Protein AF-A0A956L2M7-F1 (afdb_monomer_lite)

Sequence (174 aa):
MHIAIDSEIGPLQRVLVHRPGEEIVRMTQHDLDRMLFDDILAPDETTAEHDLMTEIMREAGAQVLALFPLLHEALEAAPLAARRALVERVCDQAGASGLTDRLIEWPADRLTAGLVTGVRWDELPAMPATLARLRADHEEQRRFAVPPVPNLMFMRDPCISVFDSVLVGGMATL

pLDDT: mean 88.73, std 9.99, range [49.75, 98.38]

Structure (mmCIF, N/CA/C/O backbone):
data_AF-A0A956L2M7-F1
#
_entry.id   AF-A0A956L2M7-F1
#
loop_
_atom_site.group_PDB
_atom_site.id
_atom_site.type_symbol
_atom_site.label_atom_id
_atom_site.label_alt_id
_atom_site.label_comp_id
_atom_site.label_asym_id
_atom_site.label_entity_id
_atom_site.label_seq_id
_atom_site.pdbx_PDB_ins_code
_atom_site.Cartn_x
_atom_site.Cartn_y
_atom_site.Cartn_z
_atom_site.occupancy
_atom_site.B_iso_or_equiv
_atom_site.auth_seq_id
_atom_site.auth_comp_id
_atom_site.auth_asym_id
_atom_site.auth_atom_id
_atom_site.pdbx_PDB_model_num
ATOM 1 N N . MET A 1 1 ? -1.975 -13.022 14.933 1.00 58.12 1 MET A N 1
ATOM 2 C CA . MET A 1 1 ? -2.679 -11.729 15.068 1.00 58.12 1 MET A CA 1
ATOM 3 C C . MET A 1 1 ? -4.160 -12.045 15.210 1.00 58.12 1 MET A C 1
ATOM 5 O O . MET A 1 1 ? -4.634 -12.864 14.439 1.00 58.12 1 MET A O 1
ATOM 9 N N . HIS A 1 2 ? -4.847 -11.512 16.220 1.00 80.50 2 HIS A N 1
ATOM 10 C CA . HIS A 1 2 ? -6.287 -11.730 16.415 1.00 80.50 2 HIS A CA 1
ATOM 11 C C . HIS A 1 2 ? -7.029 -10.497 15.894 1.00 80.50 2 HIS A C 1
ATOM 13 O O . HIS A 1 2 ? -6.824 -9.403 16.429 1.00 80.50 2 HIS A O 1
ATOM 19 N N . ILE A 1 3 ? -7.817 -10.669 14.835 1.00 88.81 3 ILE A N 1
ATOM 20 C CA . ILE A 1 3 ? -8.707 -9.640 14.285 1.00 88.81 3 ILE A CA 1
ATOM 21 C C . ILE A 1 3 ? -10.070 -9.840 14.946 1.00 88.81 3 ILE A C 1
ATOM 23 O O . ILE A 1 3 ? -10.464 -10.973 15.198 1.00 88.81 3 ILE A O 1
ATOM 27 N N . ALA A 1 4 ? -10.728 -8.749 15.325 1.00 92.50 4 ALA A N 1
ATOM 28 C CA . ALA A 1 4 ? -12.042 -8.778 15.956 1.00 92.50 4 ALA A CA 1
ATOM 29 C C . ALA A 1 4 ? -12.759 -7.458 15.663 1.00 92.50 4 ALA A C 1
ATOM 31 O O . ALA A 1 4 ? -12.439 -6.439 16.273 1.00 92.50 4 ALA A O 1
ATOM 32 N N . ILE A 1 5 ? -13.684 -7.482 14.707 1.00 93.50 5 ILE A N 1
ATOM 33 C CA . ILE A 1 5 ? -14.565 -6.361 14.367 1.00 93.50 5 ILE A CA 1
ATOM 34 C C . ILE A 1 5 ? -16.010 -6.838 14.497 1.00 93.50 5 ILE A C 1
ATOM 36 O O . ILE A 1 5 ? -16.566 -7.453 13.590 1.00 93.50 5 ILE A O 1
ATOM 40 N N . ASP A 1 6 ? -16.598 -6.592 15.660 1.00 93.06 6 ASP A N 1
ATOM 41 C CA . ASP A 1 6 ? -17.961 -6.979 16.034 1.00 93.06 6 ASP A CA 1
ATOM 42 C C . ASP A 1 6 ? -18.982 -5.840 15.873 1.00 93.06 6 ASP A C 1
ATOM 44 O O . ASP A 1 6 ? -20.188 -6.064 15.992 1.00 93.06 6 ASP A O 1
ATOM 48 N N . SER A 1 7 ? -18.514 -4.622 15.585 1.00 94.12 7 SER A N 1
ATOM 49 C CA . SER A 1 7 ? -19.333 -3.420 15.444 1.00 94.12 7 SER A CA 1
ATOM 50 C C . SER A 1 7 ? -18.672 -2.387 14.525 1.00 94.12 7 SER A C 1
ATOM 52 O O . SER A 1 7 ? -17.455 -2.234 14.533 1.00 94.12 7 SER A O 1
ATOM 54 N N . GLU A 1 8 ? -19.486 -1.629 13.784 1.00 94.69 8 GLU A N 1
ATOM 55 C CA . GLU A 1 8 ? -19.055 -0.462 12.984 1.00 94.69 8 GLU A CA 1
ATOM 56 C C . GLU A 1 8 ? -19.113 0.857 13.784 1.00 94.69 8 GLU A C 1
ATOM 58 O O . GLU A 1 8 ? -18.698 1.901 13.293 1.00 94.69 8 GLU A O 1
ATOM 63 N N . ILE A 1 9 ? -19.649 0.833 15.012 1.00 95.50 9 ILE A N 1
ATOM 64 C CA . ILE A 1 9 ? -19.836 2.028 15.864 1.00 95.50 9 ILE A CA 1
ATOM 65 C C . ILE A 1 9 ? -19.171 1.906 17.240 1.00 95.50 9 ILE A C 1
ATOM 67 O O . ILE A 1 9 ? -19.257 2.820 18.060 1.00 95.50 9 ILE A O 1
ATOM 71 N N . GLY A 1 10 ? -18.569 0.752 17.532 1.00 94.56 10 GLY A N 1
ATOM 72 C CA . GLY A 1 10 ? -17.857 0.523 18.783 1.00 94.56 10 GLY A CA 1
ATOM 73 C C . GLY A 1 10 ? -16.572 1.357 18.871 1.00 94.56 10 GLY A C 1
ATOM 74 O O . GLY A 1 10 ? -16.080 1.842 17.852 1.00 94.56 10 GLY A O 1
ATOM 75 N N . PRO A 1 11 ? -15.994 1.515 20.075 1.00 95.06 11 PRO A N 1
ATOM 76 C CA . PRO A 1 11 ? -14.712 2.192 20.233 1.00 95.06 11 PRO A CA 1
ATOM 77 C C . PRO A 1 11 ? -13.619 1.526 19.386 1.00 95.06 11 PRO A C 1
ATOM 79 O O . PRO A 1 11 ? -13.313 0.344 19.559 1.00 95.06 11 PRO A O 1
ATOM 82 N N . LEU A 1 12 ? -13.020 2.297 18.481 1.00 95.56 12 LEU A N 1
ATOM 83 C CA . LEU A 1 12 ? -11.976 1.823 17.581 1.00 95.56 12 LEU A CA 1
ATOM 84 C C . LEU A 1 12 ? -10.678 1.567 18.357 1.00 95.56 12 LEU A C 1
ATOM 86 O O . LEU A 1 12 ? -10.091 2.485 18.919 1.00 95.56 12 LEU A O 1
ATOM 90 N N . GLN A 1 13 ? -10.210 0.317 18.371 1.00 95.75 13 GLN A N 1
ATOM 91 C CA . GLN A 1 13 ? -8.965 -0.049 19.061 1.00 95.75 13 GLN A CA 1
ATOM 92 C C . GLN A 1 13 ? -7.740 0.028 18.150 1.00 95.75 13 GLN A C 1
ATOM 94 O O . GLN A 1 13 ? -6.674 0.471 18.572 1.00 95.75 13 GLN A O 1
ATOM 99 N N . ARG A 1 14 ? -7.872 -0.449 16.909 1.00 95.38 14 ARG A N 1
ATOM 100 C CA . ARG A 1 14 ? -6.799 -0.523 15.914 1.00 95.38 14 ARG A CA 1
ATOM 101 C C . ARG A 1 14 ? -7.355 -0.229 14.534 1.00 95.38 14 ARG A C 1
ATOM 103 O O . ARG A 1 14 ? -8.413 -0.745 14.190 1.00 95.38 14 ARG A O 1
ATOM 110 N N . VAL A 1 15 ? -6.613 0.534 13.743 1.00 95.50 15 VAL A N 1
ATOM 111 C CA . VAL A 1 15 ? -6.960 0.841 12.352 1.00 95.50 15 VAL A CA 1
ATOM 112 C C . VAL A 1 15 ? -5.725 0.750 11.476 1.00 95.50 15 VAL A C 1
ATOM 114 O O . VAL A 1 15 ? -4.643 1.160 11.887 1.00 95.50 15 VAL A O 1
ATOM 117 N N . LEU A 1 16 ? -5.884 0.178 10.285 1.00 95.56 16 LEU A N 1
ATOM 118 C CA . LEU A 1 16 ? -4.846 0.119 9.265 1.00 95.56 16 LEU A CA 1
ATOM 119 C C . LEU A 1 16 ? -5.107 1.217 8.236 1.00 95.56 16 LEU A C 1
ATOM 121 O O . LEU A 1 16 ? -6.184 1.261 7.646 1.00 95.56 16 LEU A O 1
ATOM 125 N N . VAL A 1 17 ? -4.121 2.080 8.021 1.00 96.75 17 VAL A N 1
ATOM 126 C CA . VAL A 1 17 ? -4.177 3.185 7.059 1.00 96.75 17 VAL A CA 1
ATOM 127 C C . VAL A 1 17 ? -2.959 3.146 6.143 1.00 96.75 17 VAL A C 1
ATOM 129 O O . VAL A 1 17 ? -1.908 2.616 6.509 1.00 96.75 17 VAL A O 1
ATOM 132 N N . HIS A 1 18 ? -3.077 3.729 4.957 1.00 95.69 18 HIS A N 1
ATOM 133 C CA . HIS A 1 18 ? -1.947 3.983 4.070 1.00 95.69 18 HIS A CA 1
ATOM 134 C C . HIS A 1 18 ? -1.808 5.487 3.898 1.00 95.69 18 HIS A C 1
ATOM 136 O O . HIS A 1 18 ? -2.764 6.148 3.503 1.00 95.69 18 HIS A O 1
ATOM 142 N N . ARG A 1 19 ? -0.621 6.011 4.212 1.00 94.94 19 ARG A N 1
ATOM 143 C CA . ARG A 1 19 ? -0.325 7.431 4.049 1.00 94.94 19 ARG A CA 1
ATOM 144 C C . ARG A 1 19 ? -0.034 7.701 2.569 1.00 94.94 19 ARG A C 1
ATOM 146 O O . ARG A 1 19 ? 0.931 7.119 2.074 1.00 94.94 19 ARG A O 1
ATOM 153 N N . PRO A 1 20 ? -0.809 8.577 1.907 1.00 92.69 20 PRO A N 1
ATOM 154 C CA . PRO A 1 20 ? -0.536 9.065 0.561 1.00 92.69 20 PRO A CA 1
ATOM 155 C C . PRO A 1 20 ? 0.926 9.457 0.340 1.00 92.69 20 PRO A C 1
ATOM 157 O O . PRO A 1 20 ? 1.543 10.098 1.198 1.00 92.69 20 PRO A O 1
ATOM 160 N N . GLY A 1 21 ? 1.472 9.085 -0.813 1.00 91.69 21 GLY A N 1
ATOM 161 C CA . GLY A 1 21 ? 2.851 9.370 -1.176 1.00 91.69 21 GLY A CA 1
ATOM 162 C C . GLY A 1 21 ? 3.085 9.498 -2.678 1.00 91.69 21 GLY A C 1
ATOM 163 O O . GLY A 1 21 ? 2.234 9.941 -3.451 1.00 91.69 21 GLY A O 1
ATOM 164 N N . GLU A 1 22 ? 4.292 9.120 -3.084 1.00 90.75 22 GLU A N 1
ATOM 165 C CA . GLU A 1 22 ? 4.805 9.241 -4.451 1.00 90.75 22 GLU A CA 1
ATOM 166 C C . GLU A 1 22 ? 3.933 8.507 -5.489 1.00 90.75 22 GLU A C 1
ATOM 168 O O . GLU A 1 22 ? 3.881 8.911 -6.648 1.00 90.75 22 GLU A O 1
ATOM 173 N N . GLU A 1 23 ? 3.203 7.463 -5.090 1.00 90.31 23 GLU A N 1
ATOM 174 C CA . GLU A 1 23 ? 2.235 6.763 -5.941 1.00 90.31 23 GLU A CA 1
ATOM 175 C C . GLU A 1 23 ? 1.139 7.680 -6.501 1.00 90.31 23 GLU A C 1
ATOM 177 O O . GLU A 1 23 ? 0.669 7.436 -7.610 1.00 90.31 23 GLU A O 1
ATOM 182 N N . ILE A 1 24 ? 0.778 8.747 -5.779 1.00 87.19 24 ILE A N 1
ATOM 183 C CA . ILE A 1 24 ? -0.196 9.750 -6.226 1.00 87.19 24 ILE A CA 1
ATOM 184 C C . ILE A 1 24 ? 0.473 10.766 -7.155 1.00 87.19 24 ILE A C 1
ATOM 186 O O . ILE A 1 24 ? -0.066 11.101 -8.205 1.00 87.19 24 ILE A O 1
ATOM 190 N N . VAL A 1 25 ? 1.688 11.210 -6.815 1.00 85.12 25 VAL A N 1
ATOM 191 C CA . VAL A 1 25 ? 2.479 12.161 -7.627 1.00 85.12 25 VAL A CA 1
ATOM 192 C C . VAL A 1 25 ? 2.777 11.598 -9.018 1.00 85.12 25 VAL A C 1
ATOM 194 O O . VAL A 1 25 ? 2.866 12.328 -10.004 1.00 85.12 25 VAL A O 1
ATOM 197 N N . ARG A 1 26 ? 2.931 10.276 -9.098 1.00 85.31 26 ARG A N 1
ATOM 198 C CA . ARG A 1 26 ? 3.230 9.533 -10.323 1.00 85.31 26 ARG A CA 1
ATOM 199 C C . ARG A 1 26 ? 2.032 9.352 -11.256 1.00 85.31 26 ARG A C 1
ATOM 201 O O . ARG A 1 26 ? 2.235 8.870 -12.373 1.00 85.31 26 ARG A O 1
ATOM 208 N N . MET A 1 27 ? 0.827 9.738 -10.837 1.00 77.94 27 MET A N 1
ATOM 209 C CA . MET A 1 27 ? -0.372 9.695 -11.671 1.00 77.94 27 MET A CA 1
ATOM 210 C C . MET A 1 27 ? -0.357 10.805 -12.725 1.00 77.94 27 MET A C 1
ATOM 212 O O . MET A 1 27 ? -0.013 11.956 -12.457 1.00 77.94 27 MET A O 1
ATOM 216 N N . THR A 1 28 ? -0.784 10.477 -13.939 1.00 74.00 28 THR A N 1
ATOM 217 C CA . THR A 1 28 ? -1.085 11.461 -14.983 1.00 74.00 28 THR A CA 1
ATOM 218 C C . THR A 1 28 ? -2.591 11.694 -15.089 1.00 74.00 28 THR A C 1
ATOM 220 O O . THR A 1 28 ? -3.390 10.905 -14.593 1.00 74.00 28 THR A O 1
ATOM 223 N N . GLN A 1 29 ? -3.015 12.737 -15.812 1.00 70.19 29 GLN A N 1
ATOM 224 C CA . GLN A 1 29 ? -4.444 12.972 -16.073 1.00 70.19 29 GLN A CA 1
ATOM 225 C C . GLN A 1 29 ? -5.147 11.794 -16.761 1.00 70.19 29 GLN A C 1
ATOM 227 O O . GLN A 1 29 ? -6.324 11.566 -16.521 1.00 70.19 29 GLN A O 1
ATOM 232 N N . HIS A 1 30 ? -4.437 11.028 -17.596 1.00 70.25 30 HIS A N 1
ATOM 233 C CA . HIS A 1 30 ? -5.006 9.832 -18.228 1.00 70.25 30 HIS A CA 1
ATOM 234 C C . HIS A 1 30 ? -5.181 8.670 -17.241 1.00 70.25 30 HIS A C 1
ATOM 236 O O . HIS A 1 30 ? -5.974 7.764 -17.498 1.00 70.25 30 HIS A O 1
ATOM 242 N N . ASP A 1 31 ? -4.433 8.684 -16.136 1.00 72.12 31 ASP A N 1
ATOM 243 C CA . ASP A 1 31 ? -4.516 7.661 -15.101 1.00 72.12 31 ASP A CA 1
ATOM 244 C C . ASP A 1 31 ? -5.690 7.923 -14.146 1.00 72.12 31 ASP A C 1
ATOM 246 O O . ASP A 1 31 ? -6.265 6.962 -13.651 1.00 72.12 31 ASP A O 1
ATOM 250 N N . LEU A 1 32 ? -6.113 9.182 -13.954 1.00 73.44 32 LEU A N 1
ATOM 251 C CA . LEU A 1 32 ? -7.230 9.561 -13.067 1.00 73.44 32 LEU A CA 1
ATOM 252 C C . LEU A 1 32 ? -8.532 8.824 -13.401 1.00 73.44 32 LEU A C 1
ATOM 254 O O . LEU A 1 32 ? -9.085 8.147 -12.536 1.00 73.44 32 LEU A O 1
ATOM 258 N N . ASP A 1 33 ? -8.961 8.878 -14.669 1.00 69.25 33 ASP A N 1
ATOM 259 C CA . ASP A 1 33 ? -10.191 8.222 -15.139 1.00 69.25 33 ASP A CA 1
ATOM 260 C C . ASP A 1 33 ? -10.155 6.704 -14.900 1.00 69.25 33 ASP A C 1
ATOM 262 O O . ASP A 1 33 ? -11.172 6.079 -14.597 1.00 69.25 33 ASP A O 1
ATOM 266 N N . ARG A 1 34 ? -8.972 6.090 -15.033 1.00 69.38 34 ARG A N 1
ATOM 267 C CA . ARG A 1 34 ? -8.779 4.650 -14.799 1.00 69.38 34 ARG A CA 1
ATOM 268 C C . ARG A 1 34 ? -8.701 4.305 -13.317 1.00 69.38 34 ARG A C 1
ATOM 270 O O . ARG A 1 34 ? -9.129 3.224 -12.923 1.00 69.38 34 ARG A O 1
ATOM 277 N N . MET A 1 35 ? -8.143 5.204 -12.516 1.00 68.25 35 MET A N 1
ATOM 278 C CA . MET A 1 35 ? -7.898 5.025 -11.086 1.00 68.25 35 MET A CA 1
ATOM 279 C C . MET A 1 35 ? -9.050 5.552 -10.221 1.00 68.25 35 MET A C 1
ATOM 281 O O . MET A 1 35 ? -8.965 5.488 -8.997 1.00 68.25 35 MET A O 1
ATOM 285 N N . LEU A 1 36 ? -10.151 5.995 -10.842 1.00 75.81 36 LEU A N 1
ATOM 286 C CA . LEU A 1 36 ? -11.368 6.463 -10.171 1.00 75.81 36 LEU A CA 1
ATOM 287 C C . LEU A 1 36 ? -11.123 7.698 -9.285 1.00 75.81 36 LEU A C 1
ATOM 289 O O . LEU A 1 36 ? -11.739 7.837 -8.230 1.00 75.81 36 LEU A O 1
ATOM 293 N N . PHE A 1 37 ? -10.212 8.577 -9.708 1.00 76.06 37 PHE A N 1
ATOM 294 C CA . PHE A 1 37 ? -9.993 9.879 -9.078 1.00 76.06 37 PHE A CA 1
ATOM 295 C C . PHE A 1 37 ? -10.712 10.971 -9.869 1.00 76.06 37 PHE A C 1
ATOM 297 O O . PHE A 1 37 ? -10.559 11.052 -11.086 1.00 76.06 37 PHE A O 1
ATOM 304 N N . ASP A 1 38 ? -11.449 11.833 -9.166 1.00 76.00 38 ASP A N 1
ATOM 305 C CA . ASP A 1 38 ? -12.181 12.949 -9.779 1.00 76.00 38 ASP A CA 1
ATOM 306 C C . ASP A 1 38 ? -11.262 14.121 -10.174 1.00 76.00 38 ASP A C 1
ATOM 308 O O . ASP A 1 38 ? -11.588 14.880 -11.086 1.00 76.00 38 ASP A O 1
ATOM 312 N N . ASP A 1 39 ? -10.119 14.284 -9.496 1.00 77.88 39 ASP A N 1
ATOM 313 C CA . ASP A 1 39 ? -9.134 15.335 -9.778 1.00 77.88 39 ASP A CA 1
ATOM 314 C C . ASP A 1 39 ? -7.719 14.919 -9.333 1.00 77.88 39 ASP A C 1
ATOM 316 O O . ASP A 1 39 ? -7.540 13.972 -8.559 1.00 77.88 39 ASP A O 1
ATOM 320 N N . ILE A 1 40 ? -6.702 15.641 -9.812 1.00 76.62 40 ILE A N 1
ATOM 321 C CA . ILE A 1 40 ? -5.327 15.509 -9.326 1.00 76.62 40 ILE A CA 1
ATOM 322 C C . ILE A 1 40 ? -5.271 16.005 -7.887 1.00 76.62 40 ILE A C 1
ATOM 324 O O . ILE A 1 40 ? -5.588 17.154 -7.582 1.00 76.62 40 ILE A O 1
ATOM 328 N N . LEU A 1 41 ? -4.782 15.140 -7.009 1.00 80.88 41 LEU A N 1
ATOM 329 C CA . LEU A 1 41 ? -4.539 15.490 -5.624 1.00 80.88 41 LEU A CA 1
ATOM 330 C C . LEU A 1 41 ? -3.278 16.340 -5.482 1.00 80.88 41 LEU A C 1
ATOM 332 O O . LEU A 1 41 ? -2.229 16.030 -6.051 1.00 80.88 41 LEU A O 1
ATOM 336 N N . ALA A 1 42 ? -3.376 17.394 -4.675 1.00 86.25 42 ALA A N 1
ATOM 337 C CA . ALA A 1 42 ? -2.226 18.180 -4.263 1.00 86.25 42 ALA A CA 1
ATOM 338 C C . ALA A 1 42 ? -1.474 17.393 -3.163 1.00 86.25 42 ALA A C 1
ATOM 340 O O . ALA A 1 42 ? -2.059 17.133 -2.104 1.00 86.25 42 ALA A O 1
ATOM 341 N N . PRO A 1 43 ? -0.237 16.911 -3.411 1.00 84.12 43 PRO A N 1
ATOM 342 C CA . PRO A 1 43 ? 0.385 15.895 -2.556 1.00 84.12 43 PRO A CA 1
ATOM 343 C C . PRO A 1 43 ? 0.640 16.366 -1.124 1.00 84.12 43 PRO A C 1
ATOM 345 O O . PRO A 1 43 ? 0.432 15.597 -0.183 1.00 84.12 43 PRO A O 1
ATOM 348 N N . ASP A 1 44 ? 1.057 17.621 -0.955 1.00 88.06 44 ASP A N 1
ATOM 349 C CA . ASP A 1 44 ? 1.383 18.197 0.350 1.00 88.06 44 ASP A CA 1
ATOM 350 C C . ASP A 1 44 ? 0.118 18.368 1.200 1.00 88.06 44 ASP A C 1
ATOM 352 O O . ASP A 1 44 ? 0.085 17.960 2.362 1.00 88.06 44 ASP A O 1
ATOM 356 N N . GLU A 1 45 ? -0.953 18.894 0.605 1.00 90.94 45 GLU A N 1
ATOM 357 C CA . GLU A 1 45 ? -2.254 19.060 1.247 1.00 90.94 45 GLU A CA 1
ATOM 358 C C . GLU A 1 45 ? -2.875 17.706 1.600 1.00 90.94 45 GLU A C 1
ATOM 360 O O . GLU A 1 45 ? -3.273 17.491 2.742 1.00 90.94 45 GLU A O 1
ATOM 365 N N . THR A 1 46 ? -2.872 16.757 0.660 1.00 90.38 46 THR A N 1
ATOM 366 C CA . THR A 1 46 ? -3.410 15.399 0.870 1.00 90.38 46 THR A CA 1
ATOM 367 C C . THR A 1 46 ? -2.693 14.699 2.020 1.00 90.38 46 THR A C 1
ATOM 369 O O . THR A 1 46 ? -3.302 14.038 2.864 1.00 90.38 46 THR A O 1
ATOM 372 N N . THR A 1 47 ? -1.374 14.865 2.076 1.00 91.81 47 THR A N 1
ATOM 373 C CA . THR A 1 47 ? -0.545 14.320 3.142 1.00 91.81 47 THR A CA 1
ATOM 374 C C . THR A 1 47 ? -0.864 14.970 4.488 1.00 91.81 47 THR A C 1
ATOM 376 O O . THR A 1 47 ? -1.020 14.264 5.485 1.00 91.81 47 THR A O 1
ATOM 379 N N . ALA A 1 48 ? -0.998 16.297 4.525 1.00 94.69 48 ALA A N 1
ATOM 380 C CA . ALA A 1 48 ? -1.329 17.032 5.741 1.00 94.69 48 ALA A CA 1
ATOM 381 C C . ALA A 1 48 ? -2.721 16.663 6.283 1.00 94.69 48 ALA A C 1
ATOM 383 O O . ALA A 1 48 ? -2.882 16.471 7.489 1.00 94.69 48 ALA A O 1
ATOM 384 N N . GLU A 1 49 ? -3.715 16.511 5.406 1.00 95.62 49 GLU A N 1
ATOM 385 C CA . GLU A 1 49 ? -5.067 16.080 5.773 1.00 95.62 49 GLU A CA 1
ATOM 386 C C . GLU A 1 49 ? -5.084 14.647 6.313 1.00 95.62 49 GLU A C 1
ATOM 388 O O . GLU A 1 49 ? -5.706 14.380 7.345 1.00 95.62 49 GLU A O 1
ATOM 393 N N . HIS A 1 50 ? -4.356 13.729 5.669 1.00 96.12 50 HIS A N 1
ATOM 394 C CA . HIS A 1 50 ? -4.202 12.366 6.170 1.00 96.12 50 HIS A CA 1
ATOM 395 C C . HIS A 1 50 ? -3.524 12.351 7.549 1.00 96.12 50 HIS A C 1
ATOM 397 O O . HIS A 1 50 ? -3.979 11.656 8.460 1.00 96.12 50 HIS A O 1
ATOM 403 N N . ASP A 1 51 ? -2.452 13.123 7.733 1.00 96.94 51 ASP A N 1
ATOM 404 C CA . ASP A 1 51 ? -1.743 13.195 9.010 1.00 96.94 51 ASP A CA 1
ATOM 405 C C . ASP A 1 51 ? -2.669 13.724 10.120 1.00 96.94 51 ASP A C 1
ATOM 407 O O . ASP A 1 51 ? -2.757 13.091 11.177 1.00 96.94 51 ASP A O 1
ATOM 411 N N . LEU A 1 52 ? -3.457 14.772 9.846 1.00 98.25 52 LEU A N 1
ATOM 412 C CA . LEU A 1 52 ? -4.485 15.285 10.760 1.00 98.25 52 LEU A CA 1
ATOM 413 C C . LEU A 1 52 ? -5.545 14.225 11.101 1.00 98.25 52 LEU A C 1
ATOM 415 O O . LEU A 1 52 ? -5.859 14.027 12.274 1.00 98.25 52 LEU A O 1
ATOM 419 N N . MET A 1 53 ? -6.073 13.511 10.102 1.00 97.69 53 MET A N 1
ATOM 420 C CA . MET A 1 53 ? -7.032 12.421 10.313 1.00 97.69 53 MET A CA 1
ATOM 421 C C . MET A 1 53 ? -6.456 11.348 11.246 1.00 97.69 53 MET A C 1
ATOM 423 O O . MET A 1 53 ? -7.128 10.917 12.187 1.00 97.69 53 MET A O 1
ATOM 427 N N . THR A 1 54 ? -5.215 10.910 11.008 1.00 98.00 54 THR A N 1
ATOM 428 C CA . THR A 1 54 ? -4.591 9.890 11.861 1.00 98.00 54 THR A CA 1
ATOM 429 C C . THR A 1 54 ? -4.334 10.389 13.273 1.00 98.00 54 THR A C 1
ATOM 431 O O . THR A 1 54 ? -4.444 9.602 14.211 1.00 98.00 54 THR A O 1
ATOM 434 N N . GLU A 1 55 ? -4.030 11.674 13.445 1.00 98.38 55 GLU A N 1
ATOM 435 C CA . GLU A 1 55 ? -3.838 12.252 14.770 1.00 98.38 55 GLU A CA 1
ATOM 436 C C . GLU A 1 55 ? -5.138 12.269 15.569 1.00 98.38 55 GLU A C 1
ATOM 438 O O . GLU A 1 55 ? -5.157 11.779 16.694 1.00 98.38 55 GLU A O 1
ATOM 443 N N . ILE A 1 56 ? -6.253 12.670 14.950 1.00 98.38 56 ILE A N 1
ATOM 444 C CA . ILE A 1 56 ? -7.585 12.605 15.572 1.00 98.38 56 ILE A CA 1
ATOM 445 C C . ILE A 1 56 ? -7.898 11.178 16.056 1.00 98.38 56 ILE A C 1
ATOM 447 O O . ILE A 1 56 ? -8.418 10.985 17.156 1.00 98.38 56 ILE A O 1
ATOM 451 N N . MET A 1 57 ? -7.560 10.154 15.264 1.00 97.94 57 MET A N 1
ATOM 452 C CA . MET A 1 57 ? -7.754 8.752 15.658 1.00 97.94 57 MET A CA 1
ATOM 453 C C . MET A 1 57 ? -6.870 8.348 16.849 1.00 97.94 57 MET A C 1
ATOM 455 O O . MET A 1 57 ? -7.342 7.646 17.747 1.00 97.94 57 MET A O 1
ATOM 459 N N . ARG A 1 58 ? -5.604 8.791 16.877 1.00 98.25 58 ARG A N 1
ATOM 460 C CA . ARG A 1 58 ? -4.682 8.532 17.998 1.00 98.25 58 ARG A CA 1
ATOM 461 C C . ARG A 1 58 ? -5.146 9.221 19.275 1.00 98.25 58 ARG A C 1
ATOM 463 O O . ARG A 1 58 ? -5.170 8.581 20.324 1.00 98.25 58 ARG A O 1
ATOM 470 N N . GLU A 1 59 ? -5.560 10.482 19.186 1.00 98.19 59 GLU A N 1
ATOM 471 C CA . GLU A 1 59 ? -6.108 11.252 20.308 1.00 98.19 59 GLU A CA 1
ATOM 472 C C . GLU A 1 59 ? -7.392 10.618 20.864 1.00 98.19 59 GLU A C 1
ATOM 474 O O . GLU A 1 59 ? -7.607 10.608 22.076 1.00 98.19 59 GLU A O 1
ATOM 479 N N . ALA A 1 60 ? -8.209 10.006 20.001 1.00 97.31 60 ALA A N 1
ATOM 480 C CA . ALA A 1 60 ? -9.377 9.222 20.400 1.00 97.31 60 ALA A CA 1
ATOM 481 C C . ALA A 1 60 ? -9.032 7.859 21.044 1.00 97.31 60 ALA A C 1
ATOM 483 O O . ALA A 1 60 ? -9.933 7.140 21.481 1.00 97.31 60 ALA A O 1
ATOM 484 N N . GLY A 1 61 ? -7.747 7.496 21.130 1.00 97.25 61 GLY A N 1
ATOM 485 C CA . GLY A 1 61 ? -7.252 6.285 21.789 1.00 97.25 61 GLY A CA 1
ATOM 486 C C . GLY A 1 61 ? -7.055 5.075 20.872 1.00 97.25 61 GLY A C 1
ATOM 487 O O . GLY A 1 61 ? -6.726 3.995 21.368 1.00 97.25 61 GLY A O 1
ATOM 488 N N . ALA A 1 62 ? -7.227 5.225 19.556 1.00 97.88 62 ALA A N 1
ATOM 489 C CA . ALA A 1 62 ? -6.993 4.144 18.606 1.00 97.88 62 ALA A CA 1
ATOM 490 C C . ALA A 1 62 ? -5.500 4.005 18.274 1.00 97.88 62 ALA A C 1
ATOM 492 O O . ALA A 1 62 ? -4.784 4.982 18.048 1.00 97.88 62 ALA A O 1
ATOM 493 N N . GLN A 1 63 ? -5.022 2.769 18.153 1.00 97.75 63 GLN A N 1
ATOM 494 C CA . GLN A 1 63 ? -3.710 2.496 17.580 1.00 97.75 63 GLN A CA 1
ATOM 495 C C . GLN A 1 63 ? -3.794 2.549 16.046 1.00 97.75 63 GLN A C 1
ATOM 497 O O . GLN A 1 63 ? -4.384 1.675 15.407 1.00 97.75 63 GLN A O 1
ATOM 502 N N . VAL A 1 64 ? -3.152 3.555 15.455 1.00 97.75 64 VAL A N 1
ATOM 503 C CA . VAL A 1 64 ? -3.046 3.708 13.998 1.00 97.75 64 VAL A CA 1
ATOM 504 C C . VAL A 1 64 ? -1.829 2.941 13.477 1.00 97.75 64 VAL A C 1
ATOM 506 O O . VAL A 1 64 ? -0.693 3.242 13.842 1.00 97.75 64 VAL A O 1
ATOM 509 N N . LEU A 1 65 ? -2.073 1.953 12.620 1.00 96.69 65 LEU A N 1
ATOM 510 C CA . LEU A 1 65 ? -1.074 1.128 11.948 1.00 96.69 65 LEU A CA 1
ATOM 511 C C . LEU A 1 65 ? -0.902 1.605 10.503 1.00 96.69 65 LEU A C 1
ATOM 513 O O . LEU A 1 65 ? -1.890 1.820 9.807 1.00 96.69 65 LEU A O 1
ATOM 517 N N . ALA A 1 66 ? 0.340 1.731 10.039 1.00 96.19 66 ALA A N 1
ATOM 518 C CA . ALA A 1 66 ? 0.640 2.136 8.668 1.00 96.19 66 ALA A CA 1
ATOM 519 C C . ALA A 1 66 ? 0.914 0.913 7.777 1.00 96.19 66 ALA A C 1
ATOM 521 O O . ALA A 1 66 ? 1.715 0.049 8.137 1.00 96.19 66 ALA A O 1
ATOM 522 N N . LEU A 1 67 ? 0.285 0.856 6.600 1.00 95.56 67 LEU A N 1
ATOM 523 C CA . LEU A 1 67 ? 0.434 -0.245 5.646 1.00 95.56 67 LEU A CA 1
ATOM 524 C C . LEU A 1 67 ? 1.871 -0.387 5.142 1.00 95.56 67 LEU A C 1
ATOM 526 O O . LEU A 1 67 ? 2.392 -1.496 5.119 1.00 95.56 67 LEU A O 1
ATOM 530 N N . PHE A 1 68 ? 2.510 0.712 4.738 1.00 95.62 68 PHE A N 1
ATOM 531 C CA . PHE A 1 68 ? 3.822 0.662 4.089 1.00 95.62 68 PHE A CA 1
ATOM 532 C C . PHE A 1 68 ? 4.910 0.015 4.976 1.00 95.62 68 PHE A C 1
ATOM 534 O O . PHE A 1 68 ? 5.553 -0.929 4.513 1.00 95.62 68 PHE A O 1
ATOM 541 N N . PRO A 1 69 ? 5.090 0.410 6.257 1.00 96.75 69 PRO A N 1
ATOM 542 C CA . PRO A 1 69 ? 6.012 -0.286 7.158 1.00 96.75 69 PRO A CA 1
ATOM 543 C C . PRO A 1 69 ? 5.645 -1.758 7.383 1.00 96.75 69 PRO A C 1
ATOM 545 O O . PRO A 1 69 ? 6.523 -2.614 7.372 1.00 96.75 69 PRO A O 1
ATOM 548 N N . LEU A 1 70 ? 4.354 -2.079 7.521 1.00 96.38 70 LEU A N 1
ATOM 549 C CA . LEU A 1 70 ? 3.910 -3.464 7.706 1.00 96.38 70 LEU A CA 1
ATOM 550 C C . LEU A 1 70 ? 4.174 -4.334 6.471 1.00 96.38 70 LEU A C 1
ATOM 552 O O . LEU A 1 70 ? 4.527 -5.503 6.609 1.00 96.38 70 LEU A O 1
ATOM 556 N N . LEU A 1 71 ? 4.027 -3.777 5.266 1.00 96.50 71 LEU A N 1
ATOM 557 C CA . LEU A 1 71 ? 4.378 -4.455 4.022 1.00 96.50 71 LEU A CA 1
ATOM 558 C C . LEU A 1 71 ? 5.882 -4.727 3.965 1.00 96.50 71 LEU A C 1
ATOM 560 O O . LEU A 1 71 ? 6.278 -5.842 3.632 1.00 96.50 71 LEU A O 1
ATOM 564 N N . HIS A 1 72 ? 6.707 -3.747 4.335 1.00 97.88 72 HIS A N 1
ATOM 565 C CA . HIS A 1 72 ? 8.154 -3.924 4.424 1.00 97.88 72 HIS A CA 1
ATOM 566 C C . HIS A 1 72 ? 8.534 -5.058 5.383 1.00 97.88 72 HIS A C 1
ATOM 568 O O . HIS A 1 72 ? 9.218 -6.002 4.986 1.00 97.88 72 HIS A O 1
ATOM 574 N N . GLU A 1 73 ? 8.033 -5.009 6.620 1.00 97.81 73 GLU A N 1
ATOM 575 C CA . GLU A 1 73 ? 8.265 -6.044 7.634 1.00 97.81 73 GLU A CA 1
ATOM 576 C C . GLU A 1 73 ? 7.805 -7.428 7.149 1.00 97.81 73 GLU A C 1
ATOM 578 O O . GLU A 1 73 ? 8.506 -8.427 7.328 1.00 97.81 73 GLU A O 1
ATOM 583 N N . ALA A 1 74 ? 6.651 -7.497 6.479 1.00 96.25 74 ALA A N 1
ATOM 584 C CA . ALA A 1 74 ? 6.143 -8.738 5.911 1.00 96.25 74 ALA A CA 1
ATOM 585 C C . ALA A 1 74 ? 7.046 -9.279 4.792 1.00 96.25 74 ALA A C 1
ATOM 587 O O . ALA A 1 74 ? 7.280 -10.485 4.736 1.00 96.25 74 ALA A O 1
ATOM 588 N N . LEU A 1 75 ? 7.572 -8.419 3.914 1.00 97.12 75 LEU A N 1
ATOM 589 C CA . LEU A 1 75 ? 8.469 -8.813 2.823 1.00 97.12 75 LEU A CA 1
ATOM 590 C C . LEU A 1 75 ? 9.854 -9.250 3.315 1.00 97.12 75 LEU A C 1
ATOM 592 O O . LEU A 1 75 ? 10.457 -10.132 2.696 1.00 97.12 75 LEU A O 1
ATOM 596 N N . GLU A 1 76 ? 10.350 -8.665 4.407 1.00 97.00 76 GLU A N 1
ATOM 597 C CA . GLU A 1 76 ? 11.583 -9.105 5.070 1.00 97.00 76 GLU A CA 1
ATOM 598 C C . GLU A 1 76 ? 11.417 -10.463 5.755 1.00 97.00 76 GLU A C 1
ATOM 600 O O . GLU A 1 76 ? 12.284 -11.329 5.629 1.00 97.00 76 GLU A O 1
ATOM 605 N N . ALA A 1 77 ? 10.303 -10.667 6.461 1.00 97.00 77 ALA A N 1
ATOM 606 C CA . ALA A 1 77 ? 10.051 -11.895 7.211 1.00 97.00 77 ALA A CA 1
ATOM 607 C C . ALA A 1 77 ? 9.567 -13.066 6.335 1.00 97.00 77 ALA A C 1
ATOM 609 O O . ALA A 1 77 ? 9.666 -14.229 6.740 1.00 97.00 77 ALA A O 1
ATOM 610 N N . ALA A 1 78 ? 9.009 -12.788 5.153 1.00 96.06 78 ALA A N 1
ATOM 611 C CA . ALA A 1 78 ? 8.420 -13.805 4.291 1.00 96.06 78 ALA A CA 1
ATOM 612 C C . ALA A 1 78 ? 9.468 -14.783 3.723 1.00 96.06 78 ALA A C 1
ATOM 614 O O . ALA A 1 78 ? 10.527 -14.370 3.244 1.00 96.06 78 ALA A O 1
ATOM 615 N N . PRO A 1 79 ? 9.150 -16.091 3.647 1.00 97.19 79 PRO A N 1
ATOM 616 C CA . PRO A 1 79 ? 9.951 -17.038 2.882 1.00 97.19 79 PRO A CA 1
ATOM 617 C C . PRO A 1 79 ? 10.078 -16.604 1.417 1.00 97.19 79 PRO A C 1
ATOM 619 O O . PRO A 1 79 ? 9.112 -16.121 0.819 1.00 97.19 79 PRO A O 1
ATOM 622 N N . LEU A 1 80 ? 11.234 -16.873 0.800 1.00 95.88 80 LEU A N 1
ATOM 623 C CA . LEU A 1 80 ? 11.513 -16.486 -0.590 1.00 95.88 80 LEU A CA 1
ATOM 624 C C . LEU A 1 80 ? 10.420 -16.940 -1.570 1.00 95.88 80 LEU A C 1
ATOM 626 O O . LEU A 1 80 ? 10.060 -16.187 -2.468 1.00 95.88 80 LEU A O 1
ATOM 630 N N . ALA A 1 81 ? 9.861 -18.139 -1.378 1.00 97.12 81 ALA A N 1
ATOM 631 C CA . ALA A 1 81 ? 8.784 -18.661 -2.219 1.00 97.12 81 ALA A CA 1
ATOM 632 C C . ALA A 1 81 ? 7.507 -17.800 -2.157 1.00 97.12 81 ALA A C 1
ATOM 634 O O . ALA A 1 81 ? 6.899 -17.537 -3.191 1.00 97.12 81 ALA A O 1
ATOM 635 N N . ALA A 1 82 ? 7.122 -17.315 -0.971 1.00 96.56 82 ALA A N 1
ATOM 636 C CA . ALA A 1 82 ? 5.952 -16.453 -0.805 1.00 96.56 82 ALA A CA 1
ATOM 637 C C . ALA A 1 82 ? 6.194 -15.059 -1.404 1.00 96.56 82 ALA A C 1
ATOM 639 O O . ALA A 1 82 ? 5.334 -14.528 -2.107 1.00 96.56 82 ALA A O 1
ATOM 640 N N . ARG A 1 83 ? 7.394 -14.500 -1.187 1.00 96.69 83 ARG A N 1
ATOM 641 C CA . ARG A 1 83 ? 7.803 -13.224 -1.788 1.00 96.69 83 ARG A CA 1
ATOM 642 C C . ARG A 1 83 ? 7.810 -13.306 -3.314 1.00 96.69 83 ARG A C 1
ATOM 644 O O . ARG A 1 83 ? 7.262 -12.432 -3.976 1.00 96.69 83 ARG A O 1
ATOM 651 N N . ARG A 1 84 ? 8.365 -14.387 -3.871 1.00 97.31 84 ARG A N 1
ATOM 652 C CA . ARG A 1 84 ? 8.368 -14.661 -5.313 1.00 97.31 84 ARG A CA 1
ATOM 653 C C . ARG A 1 84 ? 6.950 -14.769 -5.863 1.00 97.31 84 ARG A C 1
ATOM 655 O O . ARG A 1 84 ? 6.650 -14.074 -6.822 1.00 97.31 84 ARG A O 1
ATOM 662 N N . ALA A 1 85 ? 6.070 -15.535 -5.221 1.00 97.38 85 ALA A N 1
ATOM 663 C CA . ALA A 1 85 ? 4.683 -15.675 -5.664 1.00 97.38 85 ALA A CA 1
ATOM 664 C C . ALA A 1 85 ? 3.919 -14.335 -5.685 1.00 97.38 85 ALA A C 1
ATOM 666 O O . ALA A 1 85 ? 3.084 -14.106 -6.558 1.00 97.38 85 ALA A O 1
ATOM 667 N N . LEU A 1 86 ? 4.192 -13.425 -4.740 1.00 96.50 86 LEU A N 1
ATOM 668 C CA . LEU A 1 86 ? 3.639 -12.069 -4.784 1.00 96.50 86 LEU A CA 1
ATOM 669 C C . LEU A 1 86 ? 4.165 -11.291 -5.997 1.00 96.50 86 LEU A C 1
ATOM 671 O O . LEU A 1 86 ? 3.367 -10.753 -6.759 1.00 96.50 86 LEU A O 1
ATOM 675 N N . VAL A 1 87 ? 5.486 -11.258 -6.178 1.00 97.38 87 VAL A N 1
ATOM 676 C CA . VAL A 1 87 ? 6.134 -10.527 -7.276 1.00 97.38 87 VAL A CA 1
ATOM 677 C C . VAL A 1 87 ? 5.706 -11.066 -8.644 1.00 97.38 87 VAL A C 1
ATOM 679 O O . VAL A 1 87 ? 5.459 -10.275 -9.547 1.00 97.38 87 VAL A O 1
ATOM 682 N N . GLU A 1 88 ? 5.572 -12.386 -8.796 1.00 97.12 88 GLU A N 1
ATOM 683 C CA . GLU A 1 88 ? 5.040 -13.043 -10.000 1.00 97.12 88 GLU A CA 1
ATOM 684 C C . GLU A 1 88 ? 3.645 -12.535 -10.335 1.00 97.12 88 GLU A C 1
ATOM 686 O O . GLU A 1 88 ? 3.447 -11.999 -11.421 1.00 97.12 88 GLU A O 1
ATOM 691 N N . ARG A 1 89 ? 2.710 -12.586 -9.378 1.00 95.50 89 ARG A N 1
ATOM 692 C CA . ARG A 1 89 ? 1.342 -12.094 -9.602 1.00 95.50 89 ARG A CA 1
ATOM 693 C C . ARG A 1 89 ? 1.313 -10.627 -10.015 1.00 95.50 89 ARG A C 1
ATOM 695 O O . ARG A 1 89 ? 0.600 -10.285 -10.950 1.00 95.50 89 ARG A O 1
ATOM 702 N N . VAL A 1 90 ? 2.108 -9.780 -9.360 1.00 95.31 90 VAL A N 1
ATOM 703 C CA . VAL A 1 90 ? 2.182 -8.349 -9.689 1.00 95.31 90 VAL A CA 1
ATOM 704 C C . VAL A 1 90 ? 2.740 -8.133 -11.098 1.00 95.31 90 VAL A C 1
ATOM 706 O O . VAL A 1 90 ? 2.165 -7.374 -11.877 1.00 95.31 90 VAL A O 1
ATOM 709 N N . CYS A 1 91 ? 3.825 -8.823 -11.462 1.00 94.12 91 CYS A N 1
ATOM 710 C CA . CYS A 1 91 ? 4.413 -8.725 -12.799 1.00 94.12 91 CYS A CA 1
ATOM 711 C C . CYS A 1 91 ? 3.458 -9.244 -13.882 1.00 94.12 91 CYS A C 1
ATOM 713 O O . CYS A 1 91 ? 3.350 -8.632 -14.944 1.00 94.12 91 CYS A O 1
ATOM 715 N N . ASP A 1 92 ? 2.751 -10.344 -13.621 1.00 93.25 92 ASP A N 1
ATOM 716 C CA . ASP A 1 92 ? 1.776 -10.921 -14.545 1.00 93.25 92 ASP A CA 1
ATOM 717 C C . ASP A 1 92 ? 0.591 -9.976 -14.769 1.00 93.25 92 ASP A C 1
ATOM 719 O O . ASP A 1 92 ? 0.224 -9.718 -15.917 1.00 93.25 92 ASP A O 1
ATOM 723 N N . GLN A 1 93 ? 0.039 -9.400 -13.694 1.00 90.12 93 GLN A N 1
ATOM 724 C CA . GLN A 1 93 ? -1.038 -8.406 -13.772 1.00 90.12 93 GLN A CA 1
ATOM 725 C C . GLN A 1 93 ? -0.607 -7.151 -14.539 1.00 90.12 93 GLN A C 1
ATOM 727 O O . GLN A 1 93 ? -1.386 -6.615 -15.322 1.00 90.12 93 GLN A O 1
ATOM 732 N N . ALA A 1 94 ? 0.648 -6.725 -14.385 1.00 89.12 94 ALA A N 1
ATOM 733 C CA . ALA A 1 94 ? 1.208 -5.603 -15.133 1.00 89.12 94 ALA A CA 1
ATOM 734 C C . ALA A 1 94 ? 1.557 -5.940 -16.601 1.00 89.12 94 ALA A C 1
ATOM 736 O O . ALA A 1 94 ? 1.966 -5.062 -17.362 1.00 89.12 94 ALA A O 1
ATOM 737 N N . GLY A 1 95 ? 1.434 -7.205 -17.028 1.00 89.12 95 GLY A N 1
ATOM 738 C CA . GLY A 1 95 ? 1.852 -7.650 -18.361 1.00 89.12 95 GLY A CA 1
ATOM 739 C C . GLY A 1 95 ? 3.375 -7.651 -18.561 1.00 89.12 95 GLY A C 1
ATOM 740 O O . GLY A 1 95 ? 3.853 -7.598 -19.697 1.00 89.12 95 GLY A O 1
ATOM 741 N N . ALA A 1 96 ? 4.136 -7.713 -17.467 1.00 89.00 96 ALA A N 1
ATOM 742 C CA . ALA A 1 96 ? 5.591 -7.635 -17.410 1.00 89.00 96 ALA A CA 1
ATOM 743 C C . ALA A 1 96 ? 6.214 -8.863 -16.715 1.00 89.00 96 ALA A C 1
ATOM 745 O O . ALA A 1 96 ? 7.203 -8.740 -15.996 1.00 89.00 96 ALA A O 1
ATOM 746 N N . SER A 1 97 ? 5.669 -10.060 -16.959 1.00 87.75 97 SER A N 1
ATOM 747 C CA . SER A 1 97 ? 6.084 -11.337 -16.340 1.00 87.75 97 SER A CA 1
ATOM 748 C C . SER A 1 97 ? 7.595 -11.619 -16.381 1.00 87.75 97 SER A C 1
ATOM 750 O O . SER A 1 97 ? 8.150 -12.234 -15.476 1.00 87.75 97 SER A O 1
ATOM 752 N N . GLY A 1 98 ? 8.307 -11.098 -17.385 1.00 87.31 98 GLY A N 1
ATOM 753 C CA . GLY A 1 98 ? 9.769 -11.187 -17.477 1.00 87.31 98 GLY A CA 1
ATOM 754 C C . GLY A 1 98 ? 10.551 -10.400 -16.412 1.00 87.31 98 GLY A C 1
ATOM 755 O O . GLY A 1 98 ? 11.778 -10.470 -16.407 1.00 87.31 98 GLY A O 1
ATOM 756 N N . LEU A 1 99 ? 9.887 -9.634 -15.538 1.00 91.31 99 LEU A N 1
ATOM 757 C CA . LEU A 1 99 ? 10.529 -8.841 -14.485 1.00 91.31 99 LEU A CA 1
ATOM 758 C C . LEU A 1 99 ? 10.638 -9.543 -13.138 1.00 91.31 99 LEU A C 1
ATOM 760 O O . LEU A 1 99 ? 11.402 -9.074 -12.294 1.00 91.31 99 LEU A O 1
ATOM 764 N N . THR A 1 100 ? 9.952 -10.665 -12.929 1.00 94.06 100 THR A 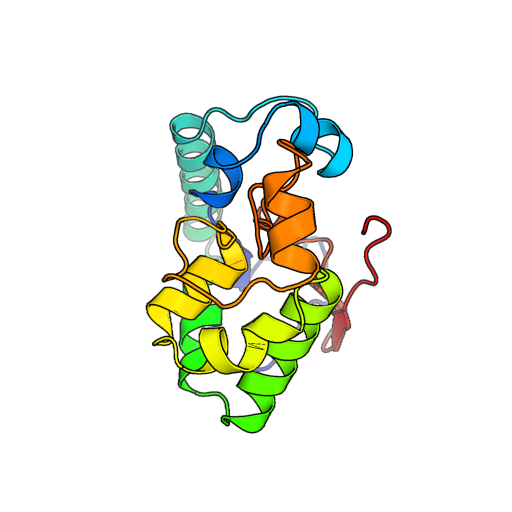N 1
ATOM 765 C CA . THR A 1 100 ? 9.930 -11.341 -11.629 1.00 94.06 100 THR A CA 1
ATOM 766 C C . THR A 1 100 ? 11.323 -11.615 -11.081 1.00 94.06 100 THR A C 1
ATOM 768 O O . THR A 1 100 ? 11.632 -11.214 -9.958 1.00 94.06 100 THR A O 1
ATOM 771 N N . ASP A 1 101 ? 12.167 -12.281 -11.873 1.00 92.62 101 ASP A N 1
ATOM 772 C CA . ASP A 1 101 ? 13.514 -12.677 -11.451 1.00 92.62 101 ASP A CA 1
ATOM 773 C C . ASP A 1 101 ? 14.384 -11.469 -11.118 1.00 92.62 101 ASP A C 1
ATOM 775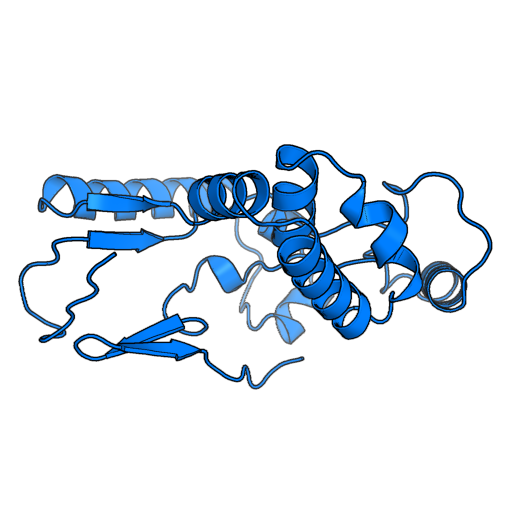 O O . ASP A 1 101 ? 15.306 -11.571 -10.317 1.00 92.62 101 ASP A O 1
ATOM 779 N N . ARG A 1 102 ? 14.058 -10.303 -11.679 1.00 91.12 102 ARG A N 1
ATOM 780 C CA . ARG A 1 102 ? 14.773 -9.068 -11.398 1.00 91.12 102 ARG A CA 1
ATOM 781 C C . ARG A 1 102 ? 14.283 -8.387 -10.129 1.00 91.12 102 ARG A C 1
ATOM 783 O O . ARG A 1 102 ? 15.099 -7.948 -9.324 1.00 91.12 102 ARG A O 1
ATOM 790 N N . LEU A 1 103 ? 12.968 -8.265 -9.961 1.00 94.56 103 LEU A N 1
ATOM 791 C CA . LEU A 1 103 ? 12.384 -7.585 -8.805 1.00 94.56 103 LEU A CA 1
ATOM 792 C C . LEU A 1 103 ? 12.585 -8.392 -7.518 1.00 94.56 103 LEU A C 1
ATOM 794 O O . LEU A 1 103 ? 12.755 -7.809 -6.453 1.00 94.56 103 LEU A O 1
ATOM 798 N N . ILE A 1 104 ? 12.634 -9.725 -7.595 1.00 96.00 104 ILE A N 1
ATOM 799 C CA . ILE A 1 104 ? 12.833 -10.574 -6.411 1.00 96.00 104 ILE A CA 1
ATOM 800 C C . ILE A 1 104 ? 14.241 -10.466 -5.798 1.00 96.00 104 ILE A C 1
ATOM 802 O O . ILE A 1 104 ? 14.423 -10.806 -4.623 1.00 96.00 104 ILE A O 1
ATOM 806 N N . GLU A 1 105 ? 15.217 -10.000 -6.585 1.00 94.25 105 GLU A N 1
ATOM 807 C CA . GLU A 1 105 ? 16.590 -9.701 -6.154 1.00 94.25 105 GLU A CA 1
ATOM 808 C C . GLU A 1 105 ? 16.703 -8.356 -5.425 1.00 94.25 105 GLU A C 1
ATOM 810 O O . GLU A 1 105 ? 17.742 -8.072 -4.826 1.00 94.25 105 GLU A O 1
ATOM 815 N N . TRP A 1 106 ? 15.674 -7.505 -5.483 1.00 95.50 106 TRP A N 1
ATOM 816 C CA . TRP A 1 106 ? 15.713 -6.216 -4.803 1.00 95.50 106 TRP A CA 1
ATOM 817 C C . TRP A 1 106 ? 15.697 -6.393 -3.282 1.00 95.50 106 TRP A C 1
ATOM 819 O O . TRP A 1 106 ? 15.031 -7.301 -2.770 1.00 95.50 106 TRP A O 1
ATOM 829 N N . PRO A 1 107 ? 16.404 -5.518 -2.543 1.00 95.56 107 PRO A N 1
ATOM 830 C CA . PRO A 1 107 ? 16.234 -5.461 -1.104 1.00 95.56 107 PRO A CA 1
ATOM 831 C C . PRO A 1 107 ? 14.805 -5.013 -0.752 1.00 95.56 107 PRO A C 1
ATOM 833 O O . PRO A 1 107 ? 14.090 -4.432 -1.578 1.00 95.56 107 PRO A O 1
ATOM 836 N N . ALA A 1 108 ? 14.352 -5.387 0.447 1.00 95.75 108 ALA A N 1
ATOM 837 C CA . ALA A 1 108 ? 12.945 -5.295 0.836 1.00 95.75 108 ALA A CA 1
ATOM 838 C C . ALA A 1 108 ? 12.419 -3.854 0.819 1.00 95.75 108 ALA A C 1
ATOM 840 O O . ALA A 1 108 ? 11.283 -3.636 0.409 1.00 95.75 108 ALA A O 1
ATOM 841 N N . ASP A 1 109 ? 13.250 -2.877 1.170 1.00 96.25 109 ASP A N 1
ATOM 842 C CA . ASP A 1 109 ? 12.975 -1.441 1.076 1.00 96.25 109 ASP A CA 1
ATOM 843 C C . ASP A 1 109 ? 12.589 -1.022 -0.349 1.00 96.25 10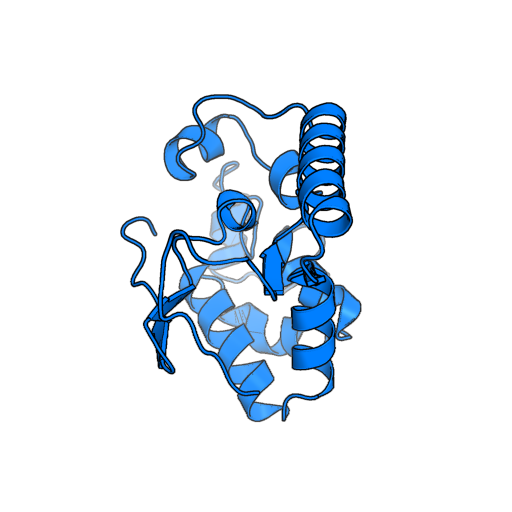9 ASP A C 1
ATOM 845 O O . ASP A 1 109 ? 11.507 -0.477 -0.583 1.00 96.25 109 ASP A O 1
ATOM 849 N N . ARG A 1 110 ? 13.435 -1.360 -1.325 1.00 96.25 110 ARG A N 1
ATOM 850 C CA . ARG A 1 110 ? 13.223 -1.035 -2.734 1.00 96.25 110 ARG A CA 1
ATOM 851 C C . ARG A 1 110 ? 12.046 -1.811 -3.311 1.00 96.25 110 ARG A C 1
ATOM 853 O O . ARG A 1 110 ? 11.294 -1.261 -4.113 1.00 96.25 110 ARG A O 1
ATOM 860 N N . LEU A 1 111 ? 11.881 -3.076 -2.923 1.00 97.00 111 LEU A N 1
ATOM 861 C CA . LEU A 1 111 ? 10.752 -3.889 -3.365 1.00 97.00 111 LEU A CA 1
ATOM 862 C C . LEU A 1 111 ? 9.427 -3.336 -2.829 1.00 97.00 111 LEU A C 1
ATOM 864 O O . LEU A 1 111 ? 8.488 -3.183 -3.600 1.00 97.00 111 LEU A O 1
ATOM 868 N N . THR A 1 112 ? 9.370 -2.975 -1.547 1.00 97.44 112 THR A N 1
ATOM 869 C CA . THR A 1 112 ? 8.192 -2.349 -0.924 1.00 97.44 112 THR A CA 1
ATOM 870 C C . THR A 1 112 ? 7.819 -1.068 -1.656 1.00 97.44 112 THR A C 1
ATOM 872 O O . THR A 1 112 ? 6.674 -0.918 -2.074 1.00 97.44 112 THR A O 1
ATOM 875 N N . ALA A 1 113 ? 8.797 -0.179 -1.872 1.00 96.62 113 ALA A N 1
ATOM 876 C CA . ALA A 1 113 ? 8.580 1.059 -2.608 1.00 96.62 113 ALA A CA 1
ATOM 877 C C . ALA A 1 113 ? 8.043 0.782 -4.018 1.00 96.62 113 ALA A C 1
ATOM 879 O O . ALA A 1 113 ? 6.985 1.289 -4.366 1.00 96.62 113 ALA A O 1
ATOM 880 N N . GLY A 1 114 ? 8.698 -0.089 -4.793 1.00 96.31 114 GLY A N 1
ATOM 881 C CA . GLY A 1 114 ? 8.282 -0.395 -6.165 1.00 96.31 114 GLY A CA 1
ATOM 882 C C . GLY A 1 114 ? 6.900 -1.047 -6.283 1.00 96.31 114 GLY A C 1
ATOM 883 O O . GLY A 1 114 ? 6.215 -0.827 -7.277 1.00 96.31 114 GLY A O 1
ATOM 884 N N . LEU A 1 115 ? 6.467 -1.821 -5.280 1.00 96.12 115 LEU A N 1
ATOM 885 C CA . LEU A 1 115 ? 5.127 -2.420 -5.249 1.00 96.12 115 LEU A CA 1
ATOM 886 C C . LEU A 1 115 ? 4.014 -1.406 -4.936 1.00 96.12 115 LEU A C 1
ATOM 888 O O . LEU A 1 115 ? 2.865 -1.660 -5.284 1.00 96.12 115 LEU A O 1
ATOM 892 N N . VAL A 1 116 ? 4.338 -0.285 -4.285 1.00 95.75 116 VAL A N 1
ATOM 893 C CA . VAL A 1 116 ? 3.373 0.765 -3.914 1.00 95.75 116 VAL A CA 1
ATOM 894 C C . VAL A 1 116 ? 3.396 1.915 -4.923 1.00 95.75 116 VAL A C 1
ATOM 896 O O . VAL A 1 116 ? 2.360 2.292 -5.466 1.00 95.75 116 VAL A O 1
ATOM 899 N N . THR A 1 117 ? 4.584 2.444 -5.220 1.00 94.56 117 THR A N 1
ATOM 900 C CA . THR A 1 117 ? 4.800 3.634 -6.061 1.00 94.56 117 THR A CA 1
ATOM 901 C C . THR A 1 117 ? 5.016 3.313 -7.537 1.00 94.56 117 THR A C 1
ATOM 903 O O . THR A 1 117 ? 5.190 4.215 -8.360 1.00 94.56 117 THR A O 1
ATOM 906 N N . GLY A 1 118 ? 4.973 2.029 -7.891 1.00 93.75 118 GLY A N 1
ATOM 907 C CA . GLY A 1 118 ? 5.216 1.551 -9.240 1.00 93.75 118 GLY A CA 1
ATOM 908 C C . GLY A 1 118 ? 6.694 1.595 -9.631 1.00 93.75 118 GLY A C 1
ATOM 909 O O . GLY A 1 118 ? 7.530 2.266 -9.025 1.00 93.75 118 GLY A O 1
ATOM 910 N N . VAL A 1 119 ? 7.016 0.874 -10.700 1.00 93.75 119 VAL A N 1
ATOM 911 C CA . VAL A 1 119 ? 8.362 0.781 -11.271 1.00 93.75 119 VAL A CA 1
ATOM 912 C C . VAL A 1 119 ? 8.318 1.286 -12.699 1.00 93.75 119 VAL A C 1
ATOM 914 O O . VAL A 1 119 ? 7.598 0.731 -13.532 1.00 93.75 119 VAL A O 1
ATOM 917 N N . ARG A 1 120 ? 9.097 2.320 -13.011 1.00 89.94 120 ARG A N 1
ATOM 918 C CA . ARG A 1 120 ? 9.209 2.845 -14.374 1.00 89.94 120 ARG A CA 1
ATOM 919 C C . ARG A 1 120 ? 10.223 2.053 -15.187 1.00 89.94 120 ARG A C 1
ATOM 921 O O . ARG A 1 120 ? 11.203 1.518 -14.674 1.00 89.94 120 ARG A O 1
ATOM 928 N N . TRP A 1 121 ? 10.009 2.010 -16.497 1.00 87.94 121 TRP A N 1
ATOM 929 C CA . TRP A 1 121 ? 10.919 1.327 -17.415 1.00 87.94 121 TRP A CA 1
ATOM 930 C C . TRP A 1 121 ? 12.327 1.947 -17.468 1.00 87.94 121 TRP A C 1
ATOM 932 O O . TRP A 1 121 ? 13.273 1.246 -17.820 1.00 87.94 121 TRP A O 1
ATOM 942 N N . ASP A 1 122 ? 12.488 3.232 -17.143 1.00 86.56 122 ASP A N 1
ATOM 943 C CA . ASP A 1 122 ? 13.784 3.929 -17.079 1.00 86.56 122 ASP A CA 1
ATOM 944 C C . ASP A 1 122 ? 14.514 3.764 -15.733 1.00 86.56 122 ASP A C 1
ATOM 946 O O . ASP A 1 122 ? 15.721 3.982 -15.663 1.00 86.56 122 ASP A O 1
ATOM 950 N N . GLU A 1 123 ? 13.820 3.317 -14.683 1.00 87.88 123 GLU A N 1
ATOM 951 C CA . GLU A 1 123 ? 14.412 2.937 -13.388 1.00 87.88 123 GLU A CA 1
ATOM 952 C C . GLU A 1 123 ? 15.036 1.529 -13.423 1.00 87.88 123 GLU A C 1
ATOM 954 O O . GLU A 1 123 ? 15.772 1.123 -12.511 1.00 87.88 123 GLU A O 1
ATOM 959 N N . LEU A 1 124 ? 14.733 0.765 -14.475 1.00 87.25 124 LEU A N 1
ATOM 960 C CA . LEU A 1 124 ? 15.289 -0.554 -14.719 1.00 87.25 124 LEU A CA 1
ATOM 961 C C . LEU A 1 124 ? 16.589 -0.434 -15.532 1.00 87.25 124 LEU A C 1
ATOM 963 O O . LEU A 1 124 ? 16.649 0.315 -16.507 1.00 87.25 124 LEU A O 1
ATOM 967 N N . PRO A 1 125 ? 17.645 -1.182 -15.165 1.00 77.38 125 PRO A N 1
ATOM 968 C CA . PRO A 1 125 ? 18.869 -1.221 -15.957 1.00 77.38 125 PRO A CA 1
ATOM 969 C C . PRO A 1 125 ? 18.584 -1.753 -17.363 1.00 77.38 125 PRO A C 1
ATOM 971 O O . PRO A 1 125 ? 17.569 -2.409 -17.582 1.00 77.38 125 PRO A O 1
ATOM 974 N N . ALA A 1 126 ? 19.497 -1.503 -18.305 1.00 73.00 126 ALA A N 1
ATOM 975 C CA . ALA A 1 126 ? 19.349 -1.949 -19.687 1.00 73.00 126 ALA A CA 1
ATOM 976 C C . ALA A 1 126 ? 19.001 -3.445 -19.751 1.00 73.00 126 ALA A C 1
ATOM 978 O O . ALA A 1 126 ? 19.771 -4.304 -19.315 1.00 73.00 126 ALA A O 1
ATOM 979 N N . MET A 1 127 ? 17.818 -3.736 -20.282 1.00 68.06 127 MET A N 1
ATOM 980 C CA . MET A 1 127 ? 17.291 -5.084 -20.431 1.00 68.06 127 MET A CA 1
ATOM 981 C C . MET A 1 127 ? 17.301 -5.500 -21.903 1.00 68.06 127 MET A C 1
ATOM 983 O O . MET A 1 127 ? 17.175 -4.642 -22.781 1.00 68.06 127 MET A O 1
ATOM 987 N N . PRO A 1 128 ? 17.384 -6.810 -22.196 1.00 69.94 128 PRO A N 1
ATOM 988 C CA . PRO A 1 128 ? 17.023 -7.323 -23.510 1.00 69.94 128 PRO A CA 1
ATOM 989 C C . PRO A 1 128 ? 15.623 -6.838 -23.902 1.00 69.94 128 PRO A C 1
ATOM 991 O O . PRO A 1 128 ? 14.745 -6.712 -23.045 1.00 69.94 128 PRO A O 1
ATOM 994 N N . ALA A 1 129 ? 15.402 -6.588 -25.192 1.00 71.50 129 ALA A N 1
ATOM 995 C CA . ALA A 1 129 ? 14.092 -6.192 -25.692 1.00 71.50 129 ALA A CA 1
ATOM 996 C C . ALA A 1 129 ? 13.058 -7.293 -25.394 1.00 71.50 129 ALA A C 1
ATOM 998 O O . ALA A 1 129 ? 13.045 -8.344 -26.034 1.00 71.50 129 ALA A O 1
ATOM 999 N N . THR A 1 130 ? 12.197 -7.062 -24.403 1.00 76.88 130 THR A N 1
ATOM 1000 C CA . THR A 1 130 ? 11.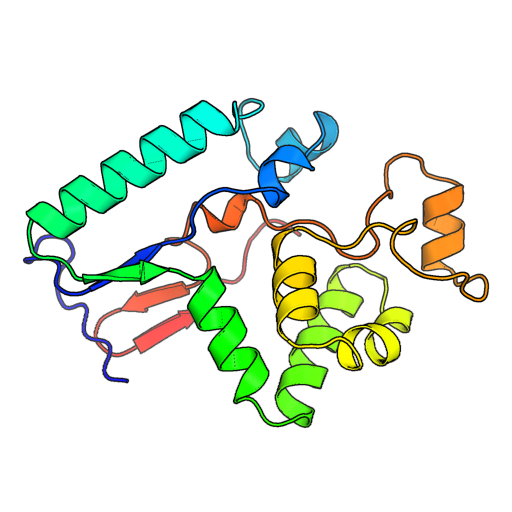013 -7.886 -24.143 1.00 76.88 130 THR A CA 1
ATOM 1001 C C . THR A 1 130 ? 9.825 -7.314 -24.908 1.00 76.88 130 THR A C 1
ATOM 1003 O O . THR A 1 130 ? 9.794 -6.124 -25.222 1.00 76.88 130 THR A O 1
ATOM 1006 N N . LEU A 1 131 ? 8.805 -8.131 -25.188 1.00 78.12 131 LEU A N 1
ATOM 1007 C CA . LEU A 1 131 ? 7.570 -7.631 -25.809 1.00 78.12 131 LEU A CA 1
ATOM 1008 C C . LEU A 1 131 ? 6.921 -6.510 -24.981 1.00 78.12 131 LEU A C 1
ATOM 1010 O O . LEU A 1 131 ? 6.408 -5.553 -25.554 1.00 78.12 131 LEU A O 1
ATOM 1014 N N . ALA A 1 132 ? 6.979 -6.609 -23.649 1.00 78.44 132 ALA A N 1
ATOM 1015 C CA . ALA A 1 132 ? 6.499 -5.571 -22.741 1.00 78.44 132 ALA A CA 1
ATOM 1016 C C . ALA A 1 132 ? 7.285 -4.260 -22.916 1.00 78.44 132 ALA A C 1
ATOM 1018 O O . ALA A 1 132 ? 6.679 -3.202 -23.070 1.00 78.44 132 ALA A O 1
ATOM 1019 N N . ARG A 1 133 ? 8.622 -4.339 -22.995 1.00 77.19 133 ARG A N 1
ATOM 1020 C CA . ARG A 1 133 ? 9.487 -3.174 -23.206 1.00 77.19 133 ARG A CA 1
ATOM 1021 C C . ARG A 1 133 ? 9.281 -2.533 -24.580 1.00 77.19 133 ARG A C 1
ATOM 1023 O O . ARG A 1 133 ? 9.125 -1.324 -24.662 1.00 77.19 133 ARG A O 1
ATOM 1030 N N . LEU A 1 134 ? 9.208 -3.336 -25.640 1.00 79.19 134 LEU A N 1
ATOM 1031 C CA . LEU A 1 134 ? 8.954 -2.838 -26.996 1.00 79.19 134 LEU A CA 1
ATOM 1032 C C . LEU A 1 134 ? 7.602 -2.122 -27.087 1.00 79.19 134 LEU A C 1
ATOM 1034 O O . LEU A 1 134 ? 7.502 -1.061 -27.691 1.00 79.19 134 LEU A O 1
ATOM 1038 N N . ARG A 1 135 ? 6.558 -2.670 -26.451 1.00 74.50 135 ARG A N 1
ATOM 1039 C CA . ARG A 1 135 ? 5.252 -2.002 -26.355 1.00 74.50 135 ARG A CA 1
ATOM 1040 C C . ARG A 1 135 ? 5.338 -0.678 -25.601 1.00 74.50 135 ARG A C 1
ATOM 1042 O O . ARG A 1 135 ? 4.702 0.279 -26.024 1.00 74.50 135 ARG A O 1
ATOM 1049 N N . ALA A 1 136 ? 6.105 -0.625 -24.514 1.00 74.56 136 ALA A N 1
ATOM 1050 C CA . ALA A 1 136 ? 6.320 0.600 -23.751 1.00 74.56 136 ALA A CA 1
ATOM 1051 C C . ALA A 1 136 ? 7.066 1.680 -24.550 1.00 74.56 136 ALA A C 1
ATOM 1053 O O . ALA A 1 136 ? 6.716 2.850 -24.461 1.00 74.56 136 ALA A O 1
ATOM 1054 N N . ASP A 1 137 ? 8.045 1.294 -25.372 1.00 71.75 137 ASP A N 1
ATOM 1055 C CA . ASP A 1 137 ? 8.799 2.237 -26.205 1.00 71.75 137 ASP A CA 1
ATOM 1056 C C . ASP A 1 137 ? 7.953 2.807 -27.374 1.00 71.75 137 ASP A C 1
ATOM 1058 O O . ASP A 1 137 ? 8.273 3.872 -27.900 1.00 71.75 137 ASP A O 1
ATOM 1062 N N . HIS A 1 138 ? 6.868 2.128 -27.780 1.00 69.31 138 HIS A N 1
ATOM 1063 C CA . HIS A 1 138 ? 5.969 2.566 -28.862 1.00 69.31 138 HIS A CA 1
ATOM 1064 C C . HIS A 1 138 ? 4.680 3.255 -28.387 1.00 69.31 138 HIS A C 1
ATOM 1066 O O . HIS A 1 138 ? 4.061 3.985 -29.161 1.00 69.31 138 HIS A O 1
ATOM 1072 N N . GLU A 1 139 ? 4.265 3.038 -27.140 1.00 66.62 139 GLU A N 1
ATOM 1073 C CA . GLU A 1 139 ? 3.089 3.668 -26.540 1.00 66.62 139 GLU A CA 1
ATOM 1074 C C . GLU A 1 139 ? 3.532 4.567 -25.377 1.00 66.62 139 GLU A C 1
ATOM 1076 O O . GLU A 1 139 ? 3.778 4.079 -24.275 1.00 66.62 139 GLU A O 1
ATOM 1081 N N . GLU A 1 140 ? 3.570 5.892 -25.582 1.00 56.56 140 GLU A N 1
ATOM 1082 C CA . GLU A 1 140 ? 3.940 6.882 -24.543 1.00 56.56 140 GLU A CA 1
ATOM 1083 C C . GLU A 1 140 ? 3.135 6.751 -23.233 1.00 56.56 140 GLU A C 1
ATOM 1085 O O . GLU A 1 140 ? 3.562 7.242 -22.184 1.00 56.56 140 GLU A O 1
ATOM 1090 N N . GLN A 1 141 ? 1.981 6.080 -23.297 1.00 59.56 141 GLN A N 1
ATOM 1091 C CA . GLN A 1 141 ? 1.071 5.792 -22.189 1.00 59.56 141 GLN A CA 1
ATOM 1092 C C . GLN A 1 141 ? 1.540 4.633 -21.282 1.00 59.56 141 GLN A C 1
ATOM 1094 O O . GLN A 1 141 ? 0.950 4.416 -20.230 1.00 59.56 141 GLN A O 1
ATOM 1099 N N . ARG A 1 142 ? 2.597 3.883 -21.634 1.00 70.38 142 ARG A N 1
ATOM 1100 C CA . ARG A 1 142 ? 3.098 2.723 -20.862 1.00 70.38 142 ARG A CA 1
ATOM 1101 C C . ARG A 1 142 ? 4.454 2.987 -20.206 1.00 70.38 142 ARG A C 1
ATOM 1103 O O . ARG A 1 142 ? 5.403 2.224 -20.356 1.00 70.38 142 ARG A O 1
ATOM 1110 N N . ARG A 1 143 ? 4.551 4.075 -19.440 1.00 81.50 143 ARG A N 1
ATOM 1111 C CA . ARG A 1 143 ? 5.790 4.482 -18.739 1.00 81.50 143 ARG A CA 1
ATOM 1112 C C . ARG A 1 143 ? 6.176 3.550 -17.588 1.00 81.50 143 ARG A C 1
ATOM 1114 O O . ARG A 1 143 ? 7.354 3.469 -17.233 1.00 81.50 143 ARG A O 1
ATOM 1121 N N . PHE A 1 144 ? 5.194 2.846 -17.034 1.00 87.88 144 PHE A N 1
ATOM 1122 C CA . PHE A 1 144 ? 5.363 1.921 -15.924 1.00 87.88 144 PHE A CA 1
ATOM 1123 C C . PHE A 1 144 ? 5.479 0.478 -16.406 1.00 87.88 144 PHE A C 1
ATOM 1125 O O . PHE A 1 144 ? 4.717 0.016 -17.254 1.00 87.88 144 PHE A O 1
ATOM 1132 N N . ALA A 1 145 ? 6.452 -0.223 -15.840 1.00 90.69 145 ALA A N 1
ATOM 1133 C CA . ALA A 1 145 ? 6.593 -1.664 -15.935 1.00 90.69 145 ALA A CA 1
ATOM 1134 C C . ALA A 1 145 ? 5.738 -2.379 -14.881 1.00 90.69 145 ALA A C 1
ATOM 1136 O O . ALA A 1 145 ? 5.213 -3.456 -15.137 1.00 90.69 145 ALA A O 1
ATOM 1137 N N . VAL A 1 146 ? 5.580 -1.744 -13.717 1.00 92.00 146 VAL A N 1
ATOM 1138 C CA . VAL A 1 146 ? 4.590 -2.069 -12.686 1.00 92.00 146 VAL A CA 1
ATOM 1139 C C . VAL A 1 146 ? 3.896 -0.753 -12.325 1.00 92.00 146 VAL A C 1
ATOM 1141 O O . VAL A 1 146 ? 4.606 0.193 -11.978 1.00 92.00 146 VAL A O 1
ATOM 1144 N N . PRO A 1 147 ? 2.565 -0.631 -12.463 1.00 90.12 147 PRO A N 1
ATOM 1145 C CA . PRO A 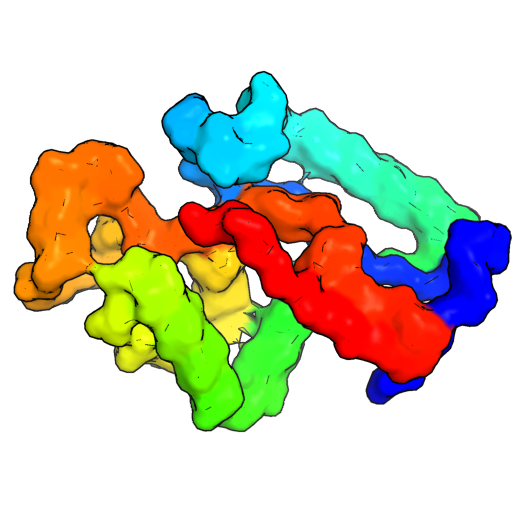1 147 ? 1.869 0.624 -12.187 1.00 90.12 147 PRO A CA 1
ATOM 1146 C C . PRO A 1 147 ? 1.866 0.963 -10.682 1.00 90.12 147 PRO A C 1
ATOM 1148 O O . PRO A 1 147 ? 1.919 0.046 -9.859 1.00 90.12 147 PRO A O 1
ATOM 1151 N N . PRO A 1 148 ? 1.807 2.256 -10.311 1.00 91.69 148 PRO A N 1
ATOM 1152 C CA . PRO A 1 148 ? 1.555 2.670 -8.929 1.00 91.69 148 PRO A CA 1
ATOM 1153 C C . PRO A 1 148 ? 0.150 2.261 -8.466 1.00 91.69 148 PRO A C 1
ATOM 1155 O O . PRO A 1 148 ? -0.745 2.058 -9.289 1.00 91.69 148 PRO A O 1
ATOM 1158 N N . VAL A 1 149 ? -0.056 2.191 -7.146 1.00 91.31 149 VAL A N 1
ATOM 1159 C CA . VAL A 1 149 ? -1.342 1.813 -6.530 1.00 91.31 149 VAL A CA 1
ATOM 1160 C C . VAL A 1 149 ? -1.892 2.955 -5.653 1.00 91.31 149 VAL A C 1
ATOM 1162 O O . VAL A 1 149 ? -1.944 2.828 -4.428 1.00 91.31 149 VAL A O 1
ATOM 1165 N N . PRO A 1 150 ? -2.312 4.089 -6.245 1.00 89.00 150 PRO A N 1
ATOM 1166 C CA . PRO A 1 150 ? -2.739 5.271 -5.486 1.00 89.00 150 PRO A CA 1
ATOM 1167 C C . PRO A 1 150 ? -4.001 5.032 -4.652 1.00 89.00 150 PRO A C 1
ATOM 1169 O O . PRO A 1 150 ? -4.148 5.592 -3.567 1.00 89.00 150 PRO A O 1
ATOM 1172 N N . ASN A 1 151 ? -4.877 4.122 -5.088 1.00 89.06 151 ASN A N 1
ATOM 1173 C CA . ASN A 1 151 ? -6.084 3.744 -4.353 1.00 89.06 151 ASN A CA 1
ATOM 1174 C C . ASN A 1 151 ? -5.793 3.052 -3.008 1.00 89.06 151 ASN A C 1
ATOM 1176 O O . ASN A 1 151 ? -6.731 2.829 -2.248 1.00 89.06 151 ASN A O 1
ATOM 1180 N N . LEU A 1 152 ? -4.530 2.752 -2.661 1.00 91.19 152 LEU A N 1
ATOM 1181 C CA . LEU A 1 152 ? -4.179 2.285 -1.316 1.00 91.19 152 LEU A CA 1
ATOM 1182 C C . LEU A 1 152 ? -4.578 3.280 -0.222 1.00 91.19 152 LEU A C 1
ATOM 1184 O O . LEU A 1 152 ? -4.814 2.854 0.902 1.00 91.19 152 LEU A O 1
ATOM 1188 N N . MET A 1 153 ? -4.745 4.573 -0.525 1.00 88.81 153 MET A N 1
ATOM 1189 C CA . MET A 1 153 ? -5.319 5.520 0.443 1.00 88.81 153 MET A CA 1
ATOM 1190 C C . MET A 1 153 ? -6.749 5.141 0.890 1.00 88.81 153 MET A C 1
ATOM 1192 O O . MET A 1 153 ? -7.175 5.514 1.982 1.00 88.81 153 MET A O 1
ATOM 1196 N N . PHE A 1 154 ? -7.470 4.334 0.102 1.00 90.75 154 PHE A N 1
ATOM 1197 C CA . PHE A 1 154 ? -8.807 3.816 0.400 1.00 90.75 154 PHE A CA 1
ATOM 1198 C C . PHE A 1 154 ? -8.745 2.371 0.923 1.00 90.75 154 PHE A C 1
ATOM 1200 O O . PHE A 1 154 ? -9.187 1.414 0.291 1.00 90.75 154 PHE A O 1
ATOM 1207 N N . MET A 1 155 ? -8.221 2.202 2.139 1.00 91.88 155 MET A N 1
ATOM 1208 C CA . MET A 1 155 ? -7.984 0.882 2.752 1.00 91.88 155 MET A CA 1
ATOM 1209 C C . MET A 1 155 ? -9.244 0.042 3.043 1.00 91.88 155 MET A C 1
ATOM 1211 O O . MET A 1 155 ? -9.119 -1.104 3.473 1.00 91.88 155 MET A O 1
ATOM 1215 N N . ARG A 1 156 ? -10.451 0.581 2.824 1.00 91.62 156 ARG A N 1
ATOM 1216 C CA . ARG A 1 156 ? -11.724 -0.115 3.082 1.00 91.62 156 ARG A CA 1
ATOM 1217 C C . ARG A 1 156 ? -12.009 -1.226 2.065 1.00 91.62 156 ARG A C 1
ATOM 1219 O O . ARG A 1 156 ? -12.650 -2.205 2.439 1.00 91.62 156 ARG A O 1
ATOM 1226 N N . ASP A 1 157 ? -11.541 -1.091 0.824 1.00 90.69 157 ASP A N 1
ATOM 1227 C CA . ASP A 1 157 ? -12.000 -1.936 -0.290 1.00 90.69 157 ASP A CA 1
ATOM 1228 C C . ASP A 1 157 ? -11.202 -3.240 -0.471 1.00 90.69 157 ASP A C 1
ATOM 1230 O O . ASP A 1 157 ? -11.818 -4.301 -0.624 1.00 90.69 157 ASP A O 1
ATOM 1234 N N . PRO A 1 158 ? -9.850 -3.238 -0.436 1.00 89.81 158 PRO A N 1
ATOM 1235 C CA . PRO A 1 158 ? -9.078 -4.439 -0.772 1.00 89.81 158 PRO A CA 1
ATOM 1236 C C . PRO A 1 158 ? -9.158 -5.540 0.294 1.00 89.81 158 PRO A C 1
ATOM 1238 O O . PRO A 1 158 ? -8.996 -6.724 -0.012 1.00 89.81 158 PRO A O 1
ATOM 1241 N N . CYS A 1 159 ? -9.371 -5.155 1.555 1.00 89.56 159 CYS A N 1
ATOM 1242 C CA . CYS A 1 159 ? -9.264 -6.027 2.718 1.00 89.56 159 CYS A CA 1
ATOM 1243 C C . CYS A 1 159 ? -10.330 -5.653 3.754 1.00 89.56 159 CYS A C 1
ATOM 1245 O O . CYS A 1 159 ? -10.192 -4.672 4.483 1.00 89.56 159 CYS A O 1
ATOM 1247 N N . ILE A 1 160 ? -11.399 -6.444 3.827 1.00 91.94 160 ILE A N 1
ATOM 1248 C CA . ILE A 1 160 ? -12.559 -6.168 4.679 1.00 91.94 160 ILE A CA 1
ATOM 1249 C C . ILE A 1 160 ? -12.537 -7.140 5.852 1.00 91.94 160 ILE A C 1
ATOM 1251 O O . ILE A 1 160 ? -12.612 -8.353 5.672 1.00 91.94 160 ILE A O 1
ATOM 1255 N N . SER A 1 161 ? -12.444 -6.614 7.068 1.00 92.12 161 SER A N 1
ATOM 1256 C CA . SER A 1 161 ? -12.511 -7.429 8.281 1.00 92.12 161 SER A CA 1
ATOM 1257 C C . SER A 1 161 ? -13.963 -7.578 8.736 1.00 92.12 161 SER A C 1
ATOM 1259 O O . SER A 1 161 ? -14.660 -6.583 8.916 1.00 92.12 161 SER A O 1
ATOM 1261 N N . VAL A 1 162 ? -14.417 -8.818 8.919 1.00 91.81 162 VAL A N 1
ATOM 1262 C CA . VAL A 1 162 ? -15.768 -9.163 9.380 1.00 91.81 162 VAL A CA 1
ATOM 1263 C C . VAL A 1 162 ? -15.627 -10.143 10.536 1.00 91.81 162 VAL A C 1
ATOM 1265 O O . VAL A 1 162 ? -15.154 -11.263 10.339 1.00 91.81 162 VAL A O 1
ATOM 1268 N N . PHE A 1 163 ? -16.025 -9.725 11.738 1.00 93.00 163 PHE A N 1
ATOM 1269 C CA . PHE A 1 163 ? -15.786 -10.472 12.973 1.00 93.00 163 PHE A CA 1
ATOM 1270 C C . PHE A 1 163 ? -14.299 -10.820 13.133 1.00 93.00 163 PHE A C 1
ATOM 1272 O O . PHE A 1 163 ? -13.466 -9.925 13.267 1.00 93.00 163 PHE A O 1
ATOM 1279 N N . ASP A 1 164 ? -13.961 -12.102 13.123 1.00 93.81 164 ASP A N 1
ATOM 1280 C CA . ASP A 1 164 ? -12.612 -12.642 13.274 1.00 93.81 164 ASP A CA 1
ATOM 1281 C C . ASP A 1 164 ? -11.939 -13.006 11.942 1.00 93.81 164 ASP A C 1
ATOM 1283 O O . ASP A 1 164 ? -10.845 -13.573 11.920 1.00 93.81 164 ASP A O 1
ATOM 1287 N N . SER A 1 165 ? -12.583 -12.667 10.826 1.00 92.00 165 SER A N 1
ATOM 1288 C CA . SER A 1 165 ? -12.182 -13.068 9.484 1.00 92.00 165 SER A CA 1
ATOM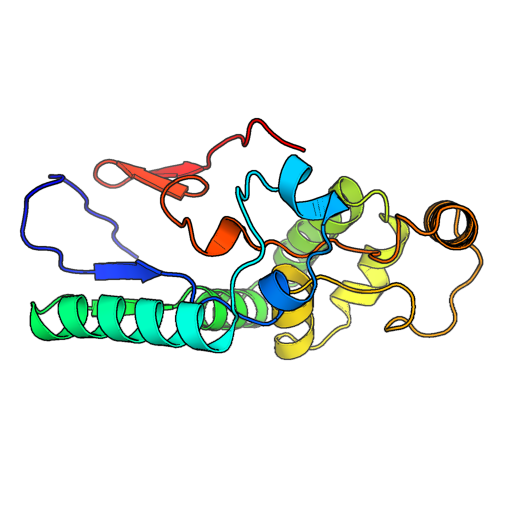 1289 C C . SER A 1 165 ? -11.836 -11.870 8.605 1.00 92.00 165 SER A C 1
ATOM 1291 O O . SER A 1 165 ? -12.347 -10.766 8.785 1.00 92.00 165 SER A O 1
ATOM 1293 N N . VAL A 1 166 ? -10.979 -12.105 7.612 1.00 92.19 166 VAL A N 1
ATOM 1294 C CA . VAL A 1 166 ? -10.602 -11.117 6.596 1.00 92.19 166 VAL A CA 1
ATOM 1295 C C . VAL A 1 166 ? -11.051 -11.604 5.229 1.00 92.19 166 VAL A C 1
ATOM 1297 O O . VAL A 1 166 ? -10.692 -12.700 4.799 1.00 92.19 166 VAL A O 1
ATOM 1300 N N . LEU A 1 167 ? -11.813 -10.767 4.539 1.00 92.88 167 LEU A N 1
ATOM 1301 C CA . LEU A 1 167 ? -12.237 -10.957 3.164 1.00 92.88 167 LEU A CA 1
ATOM 1302 C C . LEU A 1 167 ? -11.315 -10.148 2.251 1.00 92.88 167 LEU A C 1
ATOM 1304 O O . LEU A 1 167 ? -11.146 -8.945 2.437 1.00 92.88 167 LEU A O 1
ATOM 1308 N N . VAL A 1 168 ? -10.734 -10.811 1.254 1.00 91.88 168 VAL A N 1
ATOM 1309 C CA . VAL A 1 168 ? -9.939 -10.152 0.212 1.00 91.88 168 VAL A CA 1
ATOM 1310 C C . VAL A 1 168 ? -10.866 -9.825 -0.950 1.00 91.88 168 VAL A C 1
ATOM 1312 O O . VAL A 1 168 ? -11.470 -10.727 -1.534 1.00 91.88 168 VAL A O 1
ATOM 1315 N N . GLY A 1 169 ? -11.006 -8.539 -1.258 1.00 87.44 169 GLY A N 1
ATOM 1316 C CA . GLY A 1 169 ? -11.904 -8.076 -2.308 1.00 87.44 169 GLY A CA 1
ATOM 1317 C C . GLY A 1 169 ? -11.374 -8.407 -3.707 1.00 87.44 169 GLY A C 1
ATOM 1318 O O . GLY A 1 169 ? -10.201 -8.196 -4.010 1.00 87.44 169 GLY A O 1
ATOM 1319 N N . GLY A 1 170 ? -12.250 -8.902 -4.585 1.00 88.00 170 GLY A N 1
ATOM 1320 C CA . GLY A 1 170 ? -11.989 -8.959 -6.024 1.00 88.00 170 GLY A CA 1
ATOM 1321 C C . GLY A 1 170 ? -12.327 -7.611 -6.650 1.00 88.00 170 GLY A C 1
ATOM 1322 O O . GLY A 1 170 ? -13.504 -7.314 -6.841 1.00 88.00 170 GLY A O 1
ATOM 1323 N N . MET A 1 171 ? -11.316 -6.780 -6.905 1.00 86.44 171 MET A N 1
ATOM 1324 C CA . MET A 1 171 ? -11.518 -5.417 -7.409 1.00 86.44 171 MET A CA 1
ATOM 1325 C C . MET A 1 171 ? -12.100 -5.429 -8.831 1.00 86.44 171 MET A C 1
ATOM 1327 O O . MET A 1 171 ? -11.707 -6.246 -9.663 1.00 86.44 171 MET A O 1
ATOM 1331 N N . ALA A 1 172 ? -13.072 -4.548 -9.087 1.00 76.81 172 ALA A N 1
ATOM 1332 C CA . ALA A 1 172 ? -13.836 -4.518 -10.339 1.00 76.81 172 ALA A CA 1
ATOM 1333 C C . ALA A 1 172 ? -13.053 -3.920 -11.519 1.00 76.81 172 ALA A C 1
ATOM 1335 O O . ALA A 1 172 ? -13.323 -4.251 -12.673 1.00 76.81 172 ALA A O 1
ATOM 1336 N N . THR A 1 173 ? -12.098 -3.041 -11.228 1.00 66.56 173 THR A N 1
ATOM 1337 C CA . THR A 1 173 ? -11.215 -2.399 -12.199 1.00 66.56 173 THR A CA 1
ATOM 1338 C C . THR A 1 173 ? -9.856 -3.103 -12.220 1.00 66.56 173 THR A C 1
ATOM 1340 O O . THR A 1 173 ? -9.246 -3.326 -11.174 1.00 66.56 173 THR A O 1
ATOM 1343 N N . LEU A 1 174 ? -9.417 -3.477 -13.428 1.00 49.75 174 LEU A N 1
ATOM 1344 C CA . LEU A 1 174 ? -8.071 -3.951 -13.773 1.00 49.75 174 LEU A CA 1
ATOM 1345 C C . LEU A 1 174 ? -7.436 -2.959 -14.747 1.00 49.75 174 LEU A C 1
ATOM 1347 O O . LEU A 1 174 ? -8.131 -2.601 -15.729 1.00 49.75 174 LEU A O 1
#

Foldseek 3Di:
DFDFDPDPPDQAAEDEAEQFDLLLVPDDPVVCVQLVHPDRDDRVVSNVVVVVVVVVSVVSNYHYHYPLVVQLVCLVPDDLVVNLVVLCVQLVVLVNNVCSVVLSPDRSNVNSCCQANFAFPVNDPDDDDDPLNVVCVVDVVSRGSGHHNRCSRVVCAQWPDDGRDIDGHDDPRD

Radius of gyration: 17.79 Å; chains: 1; bounding box: 39×38×51 Å

Secondary structure (DSSP, 8-state):
----B--SSSPP-EEEE----HHHHT--HHHHHHHT-SS---HHHHHHHHHHHHHHHHHTT-EEEEHHHHHHHHHHHS-HHHHHHHHHHHHHHTT-GGGHHHHTTS-HHHHHHHHHH-EETTSSPP----HHHHHHHH-TT--EEE---GGGG-TTTTEEEEBTEEEEP--S--